Protein 3F8K (pdb70)

Solvent-accessible surface area: 7701 Å² total

Nearest PDB structures (foldseek):
  3f8k-assembly1_A  TM=1.008E+00  e=1.376E-26  Saccharolobus solfataricus P2
  4j3g-assembly2_C  TM=7.602E-01  e=1.045E-08  Brucella abortus 2308
  1yr0-assembly2_D  TM=7.644E-01  e=1.117E-08  Agrobacterium fabrum str. C58
  7wx7-assembly1_A  TM=7.022E-01  e=1.091E-05  Legionella pneumophila
  3iwg-assembly1_A  TM=7.054E-01  e=1.199E-03  Colwellia psychrerythraea 34H

Secondary structure (P-SEA, 3-state):
cbbbbbcccaaaaaaaaaaaccaaaaaaaaaaaaaaccbbbbbbbccccccbbbbbcccccccccccccccccaaaaaaaaaaaaaaaaaccccccccccccccccaaaaaacccccccccccccccc

B-factor: mean 27.5, std 8.78, range [13.45, 58.04]

Sequence (128 aa):
IKIRKATKEDWEKIYQLYNSLSDEDLYLRFFHLYRITDHVTFLAEVDGKVVGEASLHKDGEFSLVVHRNYRTLGIGTLLVKTLIEEAKKSGLSTVKFYTLPENTPIKIGRKLGFKRFYEDEVYGERLT

Structure (mmCIF, N/CA/C/O backbone):
data_3F8K
#
_entry.id   3F8K
#
_cell.length_a   44.701
_cell.length_b   46.750
_cell.length_c   68.624
_cell.angle_alpha   90.00
_cell.angle_beta   90.00
_cell.angle_gamma   90.00
#
_symmetry.space_group_name_H-M   'P 21 21 21'
#
loop_
_entity.id
_entity.type
_entity.pdbx_description
1 polymer 'Protein acetyltransferase'
2 non-polymer 'COENZYME A'
3 water water
#
loop_
_atom_site.group_PDB
_atom_site.id
_atom_site.type_symbol
_atom_site.label_atom_id
_atom_site.label_alt_id
_atom_site.label_comp_id
_atom_site.label_asym_id
_atom_site.label_entity_id
_atom_site.label_seq_id
_atom_site.pdbx_PDB_ins_code
_atom_site.Cartn_x
_atom_site.Cartn_y
_atom_site.Cartn_z
_atom_site.occupancy
_atom_site.B_iso_or_equiv
_atom_site.auth_seq_id
_atom_site.auth_comp_id
_atom_site.auth_asym_id
_atom_site.auth_atom_id
_atom_site.pdbx_PDB_model_num
ATOM 1 N N . ILE A 1 5 ? 17.935 24.213 8.958 1.00 44.49 5 ILE A N 1
ATOM 2 C CA . ILE A 1 5 ? 19.421 24.277 9.058 1.00 43.90 5 ILE A CA 1
ATOM 3 C C . ILE A 1 5 ? 19.981 25.059 7.885 1.00 43.55 5 ILE A C 1
ATOM 4 O O . ILE A 1 5 ? 20.166 24.514 6.797 1.00 45.33 5 ILE A O 1
ATOM 6 N N . LYS A 1 6 ? 20.246 26.341 8.109 1.00 42.11 6 LYS A N 1
ATOM 7 C CA . LYS A 1 6 ? 20.787 27.198 7.066 1.00 39.94 6 LYS A CA 1
ATOM 8 C C . LYS A 1 6 ? 22.282 27.431 7.260 1.00 38.87 6 LYS A C 1
ATOM 9 O O . LYS A 1 6 ? 22.744 27.675 8.377 1.00 37.67 6 LYS A O 1
ATOM 11 N N . ILE A 1 7 ? 23.029 27.346 6.164 1.00 36.31 7 ILE A N 1
ATOM 12 C CA . ILE A 1 7 ? 24.470 27.572 6.184 1.00 34.41 7 ILE A CA 1
ATOM 13 C C . ILE A 1 7 ? 24.722 28.792 5.311 1.00 33.56 7 ILE A C 1
ATOM 14 O O . ILE A 1 7 ? 24.390 28.787 4.128 1.00 34.78 7 ILE A O 1
ATOM 19 N N . ARG A 1 8 ? 25.295 29.842 5.885 1.00 32.16 8 ARG A N 1
ATOM 20 C CA . ARG A 1 8 ? 25.575 31.043 5.114 1.00 31.28 8 ARG A CA 1
ATOM 21 C C . ARG A 1 8 ? 26.944 31.608 5.453 1.00 30.99 8 ARG A C 1
ATOM 22 O O . ARG A 1 8 ? 27.522 31.287 6.491 1.00 28.88 8 ARG A O 1
ATOM 30 N N . LYS A 1 9 ? 27.461 32.450 4.564 1.00 29.74 9 LYS A N 1
ATOM 31 C CA . LYS A 1 9 ? 28.758 33.070 4.770 1.00 31.21 9 LYS A CA 1
ATOM 32 C C . LYS A 1 9 ? 28.591 34.145 5.842 1.00 30.59 9 LYS A C 1
ATOM 33 O O . LYS A 1 9 ? 27.578 34.839 5.879 1.00 30.62 9 LYS A O 1
ATOM 39 N N . ALA A 1 10 ? 29.575 34.274 6.720 1.00 29.72 10 ALA A N 1
ATOM 40 C CA . ALA A 1 10 ? 29.498 35.266 7.782 1.00 31.38 10 ALA A CA 1
ATOM 41 C C . ALA A 1 10 ? 30.027 36.616 7.312 1.00 33.46 10 ALA A C 1
ATOM 42 O O . ALA A 1 10 ? 30.897 36.685 6.442 1.00 32.68 10 ALA A O 1
ATOM 44 N N . THR A 1 11 ? 29.486 37.683 7.891 1.00 35.19 11 THR A N 1
ATOM 45 C CA . THR A 1 11 ? 29.898 39.046 7.569 1.00 37.42 11 THR A CA 1
ATOM 46 C C . THR A 1 11 ? 30.402 39.674 8.861 1.00 38.42 11 THR A C 1
ATOM 47 O O . THR A 1 11 ? 30.314 39.062 9.925 1.00 37.58 11 THR A O 1
ATOM 51 N N . LYS A 1 12 ? 30.919 40.894 8.775 1.00 39.29 12 LYS A N 1
ATOM 52 C CA . LYS A 1 12 ? 31.423 41.581 9.961 1.00 39.93 12 LYS A CA 1
ATOM 53 C C . LYS A 1 12 ? 30.308 41.770 10.987 1.00 39.85 12 LYS A C 1
ATOM 54 O O . LYS A 1 12 ? 30.555 41.794 12.193 1.00 39.72 12 LYS A O 1
ATOM 56 N N . GLU A 1 13 ? 29.078 41.887 10.503 1.00 38.74 13 GLU A N 1
ATOM 57 C CA . GLU A 1 13 ? 27.933 42.093 11.379 1.00 39.51 13 GLU A CA 1
ATOM 58 C C . GLU A 1 13 ? 27.567 40.873 12.220 1.00 36.98 13 GLU A C 1
ATOM 59 O O . GLU A 1 13 ? 26.730 40.960 13.116 1.00 36.16 13 GLU A O 1
ATOM 65 N N . ASP A 1 14 ? 28.199 39.740 11.935 1.00 35.42 14 ASP A N 1
ATOM 66 C CA . ASP A 1 14 ? 27.931 38.513 12.677 1.00 33.20 14 ASP A CA 1
ATOM 67 C C . ASP A 1 14 ? 28.875 38.323 13.856 1.00 32.22 14 ASP A C 1
ATOM 68 O O . ASP A 1 14 ? 28.748 37.353 14.602 1.00 30.97 14 ASP A O 1
ATOM 73 N N . TRP A 1 15 ? 29.814 39.248 14.035 1.00 31.48 15 TRP A N 1
ATOM 74 C CA . TRP A 1 15 ? 30.770 39.124 15.128 1.00 30.42 15 TRP A CA 1
ATOM 75 C C . TRP A 1 15 ? 30.099 38.895 16.477 1.00 29.22 15 TRP A C 1
ATOM 76 O O . TRP A 1 15 ? 30.498 38.010 17.229 1.00 26.41 15 TRP A O 1
ATOM 87 N N . GLU A 1 16 ? 29.082 39.695 16.780 1.00 27.77 16 GLU A N 1
ATOM 88 C CA . GLU A 1 16 ? 28.376 39.580 18.050 1.00 26.57 16 GLU A CA 1
ATOM 89 C C . GLU A 1 16 ? 27.726 38.211 18.219 1.00 25.18 16 GLU A C 1
ATOM 90 O O . GLU A 1 16 ? 27.785 37.619 19.298 1.00 24.71 16 GLU A O 1
ATOM 92 N N . LYS A 1 17 ? 27.102 37.714 17.156 1.00 23.76 17 LYS A N 1
ATOM 93 C CA . LYS A 1 17 ? 26.451 36.412 17.202 1.00 24.57 17 LYS A CA 1
ATOM 94 C C . LYS A 1 17 ? 27.456 35.297 17.465 1.00 23.86 17 LYS A C 1
ATOM 95 O O . LYS A 1 17 ? 27.185 34.384 18.243 1.00 22.54 17 LYS A O 1
ATOM 101 N N . ILE A 1 18 ? 28.610 35.370 16.805 1.00 22.44 18 ILE A N 1
ATOM 102 C CA . ILE A 1 18 ? 29.649 34.351 16.965 1.00 22.63 18 ILE A CA 1
ATOM 103 C C . ILE A 1 18 ? 30.215 34.423 18.375 1.00 23.06 18 ILE A C 1
ATOM 104 O O . ILE A 1 18 ? 30.503 33.400 18.996 1.00 22.81 18 ILE A O 1
ATOM 109 N N . TYR A 1 19 ? 30.355 35.643 18.879 1.00 25.77 19 TYR A N 1
ATOM 110 C CA . TYR A 1 19 ? 30.862 35.873 20.226 1.00 26.48 19 TYR A CA 1
ATOM 111 C C . TYR A 1 19 ? 29.958 35.183 21.241 1.00 25.93 19 TYR A C 1
ATOM 112 O O . TYR A 1 19 ? 30.436 34.583 22.205 1.00 23.91 19 TYR A O 1
ATOM 121 N N . GLN A 1 20 ? 28.646 35.276 21.031 1.00 24.57 20 GLN A N 1
ATOM 122 C CA . GLN A 1 20 ? 27.702 34.650 21.948 1.00 24.89 20 GLN A CA 1
ATOM 123 C C . GLN A 1 20 ? 27.791 33.135 21.849 1.00 23.53 20 GLN A C 1
ATOM 124 O O . GLN A 1 20 ? 27.650 32.433 22.848 1.00 23.14 20 GLN A O 1
ATOM 130 N N . LEU A 1 21 ? 28.016 32.625 20.644 1.00 22.27 21 LEU A N 1
ATOM 131 C CA . LEU A 1 21 ? 28.158 31.185 20.476 1.00 22.40 21 LEU A CA 1
ATOM 132 C C . LEU A 1 21 ? 29.362 30.729 21.294 1.00 21.66 21 LEU A C 1
ATOM 133 O O . LEU A 1 21 ? 29.272 29.791 22.089 1.00 21.58 21 LEU A O 1
ATOM 138 N N . TYR A 1 22 ? 30.489 31.409 21.104 1.00 20.02 22 TYR A N 1
ATOM 139 C CA . TYR A 1 22 ? 31.710 31.061 21.819 1.00 21.04 22 TYR A CA 1
ATOM 140 C C . TYR A 1 22 ? 31.515 31.086 23.331 1.00 23.13 22 TYR A C 1
ATOM 141 O O . TYR A 1 22 ? 32.030 30.226 24.042 1.00 22.89 22 TYR A O 1
ATOM 150 N N . ASN A 1 23 ? 30.760 32.062 23.821 1.00 24.57 23 ASN A N 1
ATOM 151 C CA . ASN A 1 23 ? 30.527 32.173 25.255 1.00 26.16 23 ASN A CA 1
ATOM 152 C C . A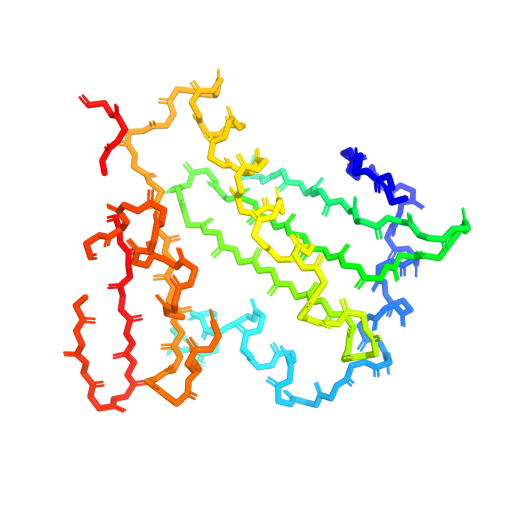SN A 1 23 ? 29.771 30.986 25.837 1.00 25.16 23 ASN A C 1
ATOM 153 O O . ASN A 1 23 ? 29.869 30.719 27.033 1.00 26.02 23 ASN A O 1
ATOM 158 N N . SER A 1 24 ? 29.029 30.272 24.995 1.00 23.56 24 SER A N 1
ATOM 159 C CA . SER A 1 24 ? 28.250 29.119 25.440 1.00 23.92 24 SER A CA 1
ATOM 160 C C . SER A 1 24 ? 29.019 27.807 25.351 1.00 24.14 24 SER A C 1
ATOM 161 O O . SER A 1 24 ? 28.591 26.794 25.904 1.00 25.63 24 SER A O 1
ATOM 164 N N . LEU A 1 25 ? 30.149 27.820 24.652 1.00 23.55 25 LEU A N 1
ATOM 165 C CA . LEU A 1 25 ? 30.949 26.614 24.487 1.00 22.09 25 LEU A CA 1
ATOM 166 C C . LEU A 1 25 ? 31.790 26.342 25.717 1.00 23.22 25 LEU A C 1
ATOM 167 O O . LEU A 1 25 ? 31.997 27.230 26.543 1.00 22.54 25 LEU A O 1
ATOM 172 N N . SER A 1 26 ? 32.278 25.110 25.829 1.00 20.97 26 SER A N 1
ATOM 173 C CA . SER A 1 26 ? 33.131 24.725 26.947 1.00 22.25 26 SER A CA 1
ATOM 174 C C . SER A 1 26 ? 34.562 25.132 26.599 1.00 22.67 26 SER A C 1
ATOM 175 O O . SER A 1 26 ? 34.855 25.435 25.441 1.00 21.14 26 SER A O 1
ATOM 178 N N . ASP A 1 27 ? 35.450 25.152 27.591 1.00 21.98 27 ASP A N 1
ATOM 179 C CA . ASP A 1 27 ? 36.844 25.501 27.330 1.00 23.17 27 ASP A CA 1
ATOM 180 C C . ASP A 1 27 ? 37.451 24.442 26.422 1.00 22.42 27 ASP A C 1
ATOM 181 O O . ASP A 1 27 ? 38.350 24.730 25.630 1.00 20.50 27 ASP A O 1
ATOM 186 N N . GLU A 1 28 ? 36.959 23.212 26.551 1.00 23.43 28 GLU A N 1
ATOM 187 C CA . GLU A 1 28 ? 37.449 22.115 25.729 1.00 22.92 28 GLU A CA 1
ATOM 188 C C . GLU A 1 28 ? 37.101 22.396 24.275 1.00 22.47 28 GLU A C 1
ATOM 189 O O . GLU A 1 28 ? 37.932 22.231 23.383 1.00 21.36 28 GLU A O 1
ATOM 195 N N . ASP A 1 29 ? 35.866 22.830 24.040 1.00 21.19 29 ASP A N 1
ATOM 196 C CA . ASP A 1 29 ? 35.417 23.133 22.685 1.00 20.76 29 ASP A CA 1
ATOM 197 C C . ASP A 1 29 ? 36.254 24.235 22.036 1.00 20.74 29 ASP A C 1
ATOM 198 O O . ASP A 1 29 ? 36.608 24.148 20.860 1.00 18.30 29 ASP A O 1
ATOM 203 N N . LEU A 1 30 ? 36.557 25.279 22.802 1.00 19.27 30 LEU A N 1
ATOM 204 C CA . LEU A 1 30 ? 37.327 26.401 22.278 1.00 19.30 30 LEU A CA 1
ATOM 205 C C . LEU A 1 30 ? 38.772 26.007 22.044 1.00 18.81 30 LEU A C 1
ATOM 206 O O . LEU A 1 30 ? 39.402 26.450 21.088 1.00 15.94 30 LEU A O 1
ATOM 211 N N . TYR A 1 31 ? 39.290 25.158 22.920 1.00 17.52 31 TYR A N 1
ATOM 212 C CA . TYR A 1 31 ? 40.654 24.688 22.783 1.00 17.67 31 TYR A CA 1
ATOM 213 C C . TYR A 1 31 ? 40.751 23.931 21.458 1.00 16.64 31 TYR A C 1
ATOM 214 O O . TYR A 1 31 ? 41.686 24.121 20.681 1.00 15.89 31 TYR A O 1
ATOM 223 N N . LEU A 1 32 ? 39.770 23.075 21.194 1.00 15.21 32 LEU A N 1
ATOM 224 C CA . LEU A 1 32 ? 39.772 22.307 19.949 1.00 15.68 32 LEU A CA 1
ATOM 225 C C . LEU A 1 32 ? 39.524 23.195 18.726 1.00 13.90 32 LEU A C 1
ATOM 226 O O . LEU A 1 32 ? 40.111 22.987 17.658 1.00 14.93 32 LEU A O 1
ATOM 231 N N . ARG A 1 33 ? 38.656 24.189 18.874 1.00 15.34 33 ARG A N 1
ATOM 232 C CA . ARG A 1 33 ? 38.362 25.096 17.770 1.00 14.70 33 ARG A CA 1
ATOM 233 C C . ARG A 1 33 ? 39.618 25.829 17.289 1.00 15.25 33 ARG A C 1
ATOM 234 O O . ARG A 1 33 ? 39.803 26.033 16.089 1.00 14.55 33 ARG A O 1
ATOM 242 N N . PHE A 1 34 ? 40.480 26.213 18.226 1.00 15.39 34 PHE A N 1
ATOM 243 C CA . PHE A 1 34 ? 41.716 26.928 17.901 1.00 18.19 34 PHE A CA 1
ATOM 244 C C . PHE A 1 34 ? 42.952 26.102 18.271 1.00 18.02 34 PHE A C 1
ATOM 245 O O . PHE A 1 34 ? 43.992 26.647 18.641 1.00 16.72 34 PHE A O 1
ATOM 253 N N . PHE A 1 35 ? 42.835 24.786 18.152 1.00 18.96 35 PHE A N 1
ATOM 254 C CA . PHE A 1 35 ? 43.918 23.883 18.519 1.00 18.70 35 PHE A CA 1
ATOM 255 C C . PHE A 1 35 ? 45.309 24.261 18.022 1.00 19.63 35 PHE A C 1
ATOM 256 O O . PHE A 1 35 ? 46.236 24.434 18.816 1.00 19.27 35 PHE A O 1
ATOM 264 N N . HIS A 1 36 ? 45.460 24.381 16.709 1.00 18.16 36 HIS A N 1
ATOM 265 C CA . HIS A 1 36 ? 46.764 24.704 16.144 1.00 21.36 36 HIS A CA 1
ATOM 266 C C . HIS A 1 36 ? 47.361 25.972 16.729 1.00 21.04 36 HIS A C 1
ATOM 267 O O . HIS A 1 36 ? 48.556 26.023 17.029 1.00 21.74 36 HIS A O 1
ATOM 274 N N . LEU A 1 37 ? 46.530 26.996 16.883 1.00 20.23 37 LEU A N 1
ATOM 275 C CA . LEU A 1 37 ? 46.997 28.258 17.432 1.00 22.86 37 LEU A CA 1
ATOM 276 C C . LEU A 1 37 ? 47.563 28.065 18.829 1.00 22.42 37 LEU A C 1
ATOM 277 O O . LEU A 1 37 ? 48.613 28.620 19.149 1.00 23.77 37 LEU A O 1
ATOM 282 N N . TYR A 1 38 ? 46.870 27.287 19.662 1.00 21.24 38 TYR A N 1
ATOM 283 C CA . TYR A 1 38 ? 47.346 27.028 21.022 1.00 23.11 38 TYR A CA 1
ATOM 284 C C . TYR A 1 38 ? 48.649 26.256 20.983 1.00 25.27 38 TYR A C 1
ATOM 285 O O . TYR A 1 38 ? 49.523 26.447 21.825 1.00 27.18 38 TYR A O 1
ATOM 294 N N . ARG A 1 39 ? 48.761 25.370 19.998 1.00 26.42 39 ARG A N 1
ATOM 295 C CA . ARG A 1 39 ? 49.937 24.535 19.830 1.00 27.68 39 ARG A CA 1
ATOM 296 C C . ARG A 1 39 ? 51.191 25.317 19.474 1.00 28.51 39 ARG A C 1
ATOM 297 O O . ARG A 1 39 ? 52.245 25.099 20.063 1.00 30.77 39 ARG A O 1
ATOM 305 N N . ILE A 1 40 ? 51.078 26.229 18.515 1.00 28.33 40 ILE A N 1
ATOM 306 C CA . ILE A 1 40 ? 52.235 27.002 18.083 1.00 28.55 40 ILE A CA 1
ATOM 307 C C . ILE A 1 40 ? 52.560 28.240 18.915 1.00 28.80 40 ILE A C 1
ATOM 308 O O . ILE A 1 40 ? 53.478 28.985 18.577 1.00 29.53 40 ILE A O 1
ATOM 313 N N . THR A 1 41 ? 51.817 28.474 19.991 1.00 28.65 41 THR A N 1
ATOM 314 C CA . THR A 1 41 ? 52.098 29.630 20.841 1.00 28.28 41 THR A CA 1
ATOM 315 C C . THR A 1 41 ? 52.413 29.176 22.261 1.00 30.20 41 THR A C 1
ATOM 316 O O . THR A 1 41 ? 52.235 29.986 23.196 1.00 30.71 41 THR A O 1
ATOM 320 N N . GLU A 1 42 ? 52.853 28.017 22.418 1.00 32.23 42 GLU A N 1
ATOM 321 N N . ASP A 1 53 ? 42.070 36.760 3.388 1.00 39.28 53 ASP A N 1
ATOM 322 C CA . ASP A 1 53 ? 42.654 36.195 4.637 1.00 39.55 53 ASP A CA 1
ATOM 323 C C . ASP A 1 53 ? 41.945 34.896 5.002 1.00 38.61 53 ASP A C 1
ATOM 324 O O . ASP A 1 53 ? 42.532 33.814 4.927 1.00 39.29 53 ASP A O 1
ATOM 326 N N . HIS A 1 54 ? 40.681 35.009 5.398 1.00 36.77 54 HIS A N 1
ATOM 327 C CA . HIS A 1 54 ? 39.897 33.839 5.766 1.00 33.97 54 HIS A CA 1
ATOM 328 C C . HIS A 1 54 ? 38.435 34.004 5.373 1.00 31.00 54 HIS A C 1
ATOM 329 O O . HIS A 1 54 ? 37.968 35.110 5.090 1.00 31.38 54 HIS A O 1
ATOM 336 N N . VAL A 1 55 ? 37.720 32.887 5.354 1.00 26.66 55 VAL A N 1
ATOM 337 C CA . VAL A 1 55 ? 36.300 32.881 5.031 1.00 25.28 55 VAL A CA 1
ATOM 338 C C . VAL A 1 55 ? 35.610 32.103 6.144 1.00 25.25 55 VAL A C 1
ATOM 339 O O . VAL A 1 55 ? 36.089 31.047 6.559 1.00 22.18 55 VAL A O 1
ATOM 343 N N . THR A 1 56 ? 34.492 32.632 6.628 1.00 22.66 56 THR A N 1
ATOM 344 C CA . THR A 1 56 ? 33.753 31.993 7.706 1.00 22.33 56 THR A CA 1
ATOM 345 C C . THR A 1 56 ? 32.326 31.664 7.307 1.00 22.38 56 THR A C 1
ATOM 346 O O . THR A 1 56 ? 31.651 32.460 6.653 1.00 23.54 56 THR A O 1
ATOM 350 N N . PHE A 1 57 ? 31.881 30.476 7.702 1.00 21.00 57 PHE A N 1
ATOM 351 C CA . PHE A 1 57 ? 30.528 30.016 7.436 1.00 21.32 57 PHE A CA 1
ATOM 352 C C . PHE A 1 57 ? 29.853 29.733 8.766 1.00 23.25 57 PHE A C 1
ATOM 353 O O . PHE A 1 57 ? 30.507 29.318 9.733 1.00 19.18 57 PHE A O 1
ATOM 361 N N . LEU A 1 58 ? 28.547 29.971 8.820 1.00 20.83 58 LEU A N 1
ATOM 362 C CA . LEU A 1 58 ? 27.793 29.743 10.042 1.00 24.80 58 LEU A CA 1
ATOM 363 C C . LEU A 1 58 ? 26.611 28.820 9.791 1.00 25.60 58 LEU A C 1
ATOM 364 O O . LEU A 1 58 ? 26.067 28.775 8.687 1.00 26.60 58 LEU A O 1
ATOM 369 N N . ALA A 1 59 ? 26.232 28.071 10.819 1.00 24.50 59 ALA A N 1
ATOM 370 C CA . ALA A 1 59 ? 25.074 27.194 10.735 1.00 26.82 59 ALA A CA 1
ATOM 371 C C . ALA A 1 59 ? 24.074 27.878 11.658 1.00 29.68 59 ALA A C 1
ATOM 372 O O . ALA A 1 59 ? 24.368 28.108 12.833 1.00 26.28 59 ALA A O 1
ATOM 374 N N . GLU A 1 60 ? 22.911 28.231 11.122 1.00 32.50 60 GLU A N 1
ATOM 375 C CA . GLU A 1 60 ? 21.892 28.909 11.908 1.00 36.68 60 GLU A CA 1
ATOM 376 C C . GLU A 1 60 ? 20.593 28.137 12.043 1.00 38.43 60 GLU A C 1
ATOM 377 O O . GLU A 1 60 ? 20.090 27.566 11.077 1.00 37.61 60 GLU A O 1
ATOM 383 N N . VAL A 1 61 ? 20.068 28.132 13.264 1.00 41.35 61 VAL A N 1
ATOM 384 C CA . VAL A 1 61 ? 18.799 27.494 13.597 1.00 44.17 61 VAL A CA 1
ATOM 385 C C . VAL A 1 61 ? 17.995 28.632 14.204 1.00 45.22 61 VAL A C 1
ATOM 386 O O . VAL A 1 61 ? 18.328 29.124 15.282 1.00 45.14 61 VAL A O 1
ATOM 390 N N . ASP A 1 62 ? 16.947 29.048 13.500 1.00 47.73 62 ASP A N 1
ATOM 391 C CA . ASP A 1 62 ? 16.114 30.168 13.926 1.00 49.16 62 ASP A CA 1
ATOM 392 C C . ASP A 1 62 ? 16.900 31.416 13.538 1.00 48.96 62 ASP A C 1
ATOM 393 O O . ASP A 1 62 ? 16.951 31.791 12.367 1.00 51.13 62 ASP A O 1
ATOM 398 N N . GLY A 1 63 ? 17.520 32.044 14.530 1.00 47.76 63 GLY A N 1
ATOM 399 C CA . GLY A 1 63 ? 18.322 33.229 14.289 1.00 44.74 63 GLY A CA 1
ATOM 400 C C . GLY A 1 63 ? 19.543 33.110 15.174 1.00 44.05 63 GLY A C 1
ATOM 401 O O . GLY A 1 63 ? 20.270 34.076 15.415 1.00 44.23 63 GLY A O 1
ATOM 402 N N . LYS A 1 64 ? 19.766 31.892 15.656 1.00 41.82 64 LYS A N 1
ATOM 403 C CA . LYS A 1 64 ? 20.876 31.607 16.543 1.00 39.56 64 LYS A CA 1
ATOM 404 C C . LYS A 1 64 ? 21.959 30.800 15.835 1.00 36.06 64 LYS A C 1
ATOM 405 O O . LYS A 1 64 ? 21.678 29.785 15.193 1.00 34.38 64 LYS A O 1
ATOM 411 N N . VAL A 1 65 ? 23.198 31.266 15.948 1.00 32.56 65 VAL A N 1
ATOM 412 C CA . VAL A 1 65 ? 24.324 30.572 15.349 1.00 28.89 65 VAL A CA 1
ATOM 413 C C . VAL A 1 65 ? 24.602 29.376 16.252 1.00 27.79 65 VAL A C 1
ATOM 414 O O . VAL A 1 65 ? 24.795 29.536 17.458 1.00 28.77 65 VAL A O 1
ATOM 418 N N . VAL A 1 66 ? 24.610 28.180 15.674 1.00 24.90 66 VAL A N 1
ATOM 419 C CA . VAL A 1 66 ? 24.863 26.967 16.441 1.00 23.31 66 VAL A CA 1
ATOM 420 C C . VAL A 1 66 ? 26.125 26.258 15.956 1.00 21.89 66 VAL A C 1
ATOM 421 O O . VAL A 1 66 ? 26.528 25.240 16.507 1.00 22.44 66 VAL A O 1
ATOM 425 N N . GLY A 1 67 ? 26.746 26.813 14.923 1.00 22.14 67 GLY A N 1
ATOM 426 C CA . GLY A 1 67 ? 27.958 26.227 14.381 1.00 20.71 67 GLY A CA 1
ATOM 427 C C . GLY A 1 67 ? 28.709 27.264 13.571 1.00 21.19 67 GLY A C 1
ATOM 428 O O . GLY A 1 67 ? 28.097 28.102 12.912 1.00 19.79 67 GLY A O 1
ATOM 429 N N . GLU A 1 68 ? 30.035 27.208 13.625 1.00 18.59 68 GLU A N 1
ATOM 430 C CA . GLU A 1 68 ? 30.882 28.146 12.905 1.00 19.26 68 GLU A CA 1
ATOM 431 C C . GLU A 1 68 ? 32.073 27.388 12.338 1.00 17.66 68 GLU A C 1
ATOM 432 O O . GLU A 1 68 ? 32.619 26.507 12.998 1.00 17.08 68 GLU A O 1
ATOM 438 N N . ALA A 1 69 ? 32.458 27.717 11.109 1.00 15.70 69 ALA A N 1
ATOM 439 C CA . ALA A 1 69 ? 33.588 27.063 10.448 1.00 16.52 69 ALA A CA 1
ATOM 440 C C . ALA A 1 69 ? 34.376 28.110 9.671 1.00 17.26 69 ALA A C 1
ATOM 441 O O . ALA A 1 69 ? 33.791 28.984 9.034 1.00 18.72 69 ALA A O 1
ATOM 443 N N . SER A 1 70 ? 35.701 28.034 9.726 1.00 17.21 70 SER A N 1
ATOM 444 C CA . SER A 1 70 ? 36.531 29.005 9.021 1.00 18.85 70 SER A CA 1
ATOM 445 C C . SER A 1 70 ? 37.631 28.348 8.204 1.00 18.60 70 SER A C 1
ATOM 446 O O . SER A 1 70 ? 38.197 27.339 8.610 1.00 17.22 70 SER A O 1
ATOM 449 N N . LEU A 1 71 ? 37.918 28.940 7.048 1.00 18.13 71 LEU A N 1
ATOM 450 C CA . LEU A 1 71 ? 38.956 28.465 6.145 1.00 18.35 71 LEU A CA 1
ATOM 451 C C . LEU A 1 71 ? 39.986 29.576 5.981 1.00 19.57 71 LEU A C 1
ATOM 452 O O . LEU A 1 71 ? 39.625 30.722 5.713 1.00 21.15 71 LEU A O 1
ATOM 457 N N . HIS A 1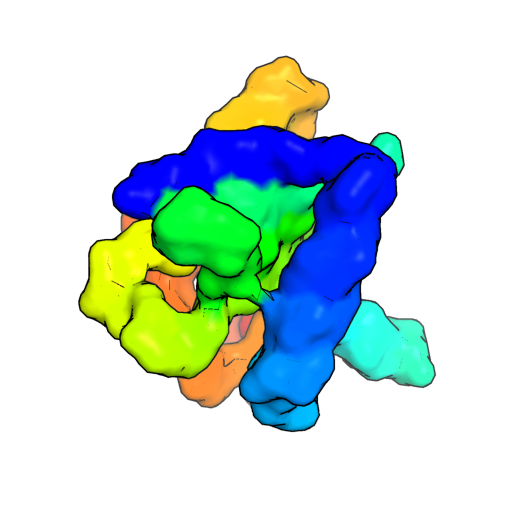 72 ? 41.262 29.238 6.141 1.00 19.95 72 HIS A N 1
ATOM 458 C CA . HIS A 1 72 ? 42.339 30.216 6.003 1.00 23.66 72 HIS A CA 1
ATOM 459 C C . HIS A 1 72 ? 42.999 30.088 4.628 1.00 24.48 72 HIS A C 1
ATOM 460 O O . HIS A 1 72 ? 42.915 29.049 3.984 1.00 23.95 72 HIS A O 1
ATOM 467 N N . LYS A 1 73 ? 43.669 31.148 4.193 1.00 26.64 73 LYS A N 1
ATOM 468 C CA . LYS A 1 73 ? 44.318 31.166 2.888 1.00 28.03 73 LYS A CA 1
ATOM 469 C C . LYS A 1 73 ? 45.326 30.040 2.655 1.00 29.27 73 LYS A C 1
ATOM 470 O O . LYS A 1 73 ? 45.596 2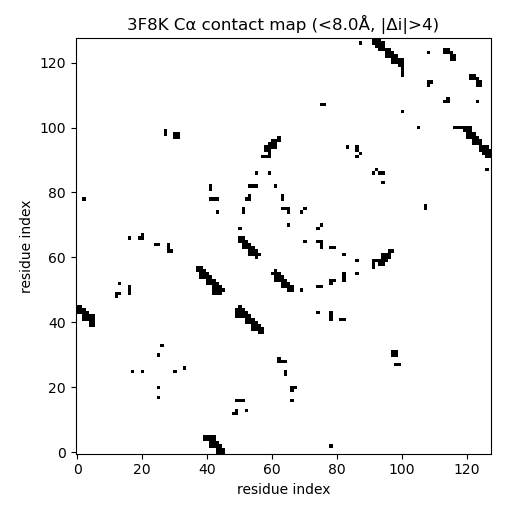9.675 1.510 1.00 29.86 73 LYS A O 1
ATOM 472 N N . ASP A 1 74 ? 45.883 29.490 3.728 1.00 29.61 74 ASP A N 1
ATOM 473 C CA . ASP A 1 74 ? 46.864 28.421 3.594 1.00 29.99 74 ASP A CA 1
ATOM 474 C C . ASP A 1 74 ? 46.224 27.034 3.544 1.00 29.71 74 ASP A C 1
ATOM 475 O O . ASP A 1 74 ? 46.926 26.024 3.543 1.00 31.11 74 ASP A O 1
ATOM 480 N N . GLY A 1 75 ? 44.896 26.985 3.506 1.00 26.41 75 GLY A N 1
ATOM 481 C CA . GLY A 1 75 ? 44.215 25.705 3.429 1.00 24.06 75 GLY A CA 1
ATOM 482 C C . GLY A 1 75 ? 43.791 25.115 4.759 1.00 22.27 75 GLY A C 1
ATOM 483 O O . GLY A 1 75 ? 43.006 24.173 4.796 1.00 22.40 75 GLY A O 1
ATOM 484 N N . GLU A 1 76 ? 44.306 25.654 5.855 1.00 22.50 76 GLU A N 1
ATOM 485 C CA . GLU A 1 76 ? 43.931 25.147 7.169 1.00 24.30 76 GLU A CA 1
ATOM 486 C C . GLU A 1 76 ? 42.525 25.604 7.540 1.00 22.58 76 GLU A C 1
ATOM 487 O O . GLU A 1 76 ? 42.151 26.754 7.295 1.00 22.55 76 GLU A O 1
ATOM 493 N N . PHE A 1 77 ? 41.745 24.700 8.127 1.00 21.60 77 PHE A N 1
ATOM 494 C CA . PHE A 1 77 ? 40.396 25.038 8.546 1.00 19.91 77 PHE A CA 1
ATOM 495 C C . PHE A 1 77 ? 40.089 24.484 9.929 1.00 19.02 77 PHE A C 1
ATOM 496 O O . PHE A 1 77 ? 40.814 23.642 10.465 1.00 16.35 77 PHE A O 1
ATOM 504 N N . SER A 1 78 ? 39.007 24.980 10.506 1.00 18.03 78 SER A N 1
ATOM 505 C CA . SER A 1 78 ? 38.582 24.541 11.817 1.00 16.65 78 SER A CA 1
ATOM 506 C C . SER A 1 78 ? 37.104 24.860 11.930 1.00 16.69 78 SER A C 1
ATOM 507 O O . SER A 1 78 ? 36.547 25.560 11.086 1.00 16.56 78 SER A O 1
ATOM 510 N N . LEU A 1 79 ? 36.460 24.327 12.960 1.00 15.28 79 LEU A N 1
ATOM 511 C CA . LEU A 1 79 ? 35.043 24.572 13.150 1.00 15.10 79 LEU A CA 1
ATOM 512 C C . LEU A 1 79 ? 34.612 24.111 14.523 1.00 15.02 79 LEU A C 1
ATOM 513 O O . LEU A 1 79 ? 35.362 23.440 15.234 1.00 13.45 79 LEU A O 1
ATOM 518 N N . VAL A 1 80 ? 33.391 24.479 14.883 1.00 14.63 80 VAL A N 1
ATOM 519 C CA . VAL A 1 80 ? 32.833 24.068 16.152 1.00 14.14 80 VAL A CA 1
ATOM 520 C C . VAL A 1 80 ? 31.323 24.109 16.037 1.00 16.70 80 VAL A C 1
ATOM 521 O O . VAL A 1 80 ? 30.763 24.978 15.363 1.00 16.51 80 VAL A O 1
ATOM 525 N N . VAL A 1 81 ? 30.672 23.138 16.666 1.00 16.68 81 VAL A N 1
ATOM 526 C CA . VAL A 1 81 ? 29.215 23.055 16.671 1.00 18.20 81 VAL A CA 1
ATOM 527 C C . VAL A 1 81 ? 28.772 22.990 18.131 1.00 19.54 81 VAL A C 1
ATOM 528 O O . VAL A 1 81 ? 29.365 22.263 18.924 1.00 21.06 81 VAL A O 1
ATOM 532 N N . HIS A 1 82 ? 27.744 23.753 18.493 1.00 20.46 82 HIS A N 1
ATOM 533 C CA . HIS A 1 82 ? 27.275 23.734 19.872 1.00 22.83 82 HIS A CA 1
ATOM 534 C C . HIS A 1 82 ? 26.938 22.298 20.259 1.00 23.07 82 HIS A C 1
ATOM 535 O O . HIS A 1 82 ? 26.338 21.561 19.479 1.00 21.00 82 HIS A O 1
ATOM 542 N N . ARG A 1 83 ? 27.315 21.906 21.471 1.00 24.71 83 ARG A N 1
ATOM 543 C CA . ARG A 1 83 ? 27.095 20.540 21.924 1.00 27.50 83 ARG A CA 1
ATOM 544 C C . ARG A 1 83 ? 25.699 19.971 21.695 1.00 27.69 83 ARG A C 1
ATOM 545 O O . ARG A 1 83 ? 25.558 18.816 21.306 1.00 28.97 83 ARG A O 1
ATOM 553 N N . ASN A 1 84 ? 24.667 20.773 21.922 1.00 28.84 84 ASN A N 1
ATOM 554 C CA . ASN A 1 84 ? 23.304 20.283 21.747 1.00 27.61 84 ASN A CA 1
ATOM 555 C C . ASN A 1 84 ? 22.883 20.068 20.301 1.00 26.76 84 ASN A C 1
ATOM 556 O O . ASN A 1 84 ? 21.819 19.506 20.043 1.00 27.61 84 ASN A O 1
ATOM 561 N N . TYR A 1 85 ? 23.719 20.493 19.359 1.00 24.74 85 TYR A N 1
ATOM 562 C CA . TYR A 1 85 ? 23.396 20.339 17.946 1.00 23.85 85 TYR A CA 1
ATOM 563 C C . TYR A 1 85 ? 24.319 19.367 17.216 1.00 22.58 85 TYR A C 1
ATOM 564 O O . TYR A 1 85 ? 24.324 19.314 15.988 1.00 23.21 85 TYR A O 1
ATOM 573 N N . ARG A 1 86 ? 25.079 18.586 17.978 1.00 22.03 86 ARG A N 1
ATOM 574 C CA . ARG A 1 86 ? 26.007 17.613 17.404 1.00 21.29 86 ARG A CA 1
ATOM 575 C C . ARG A 1 86 ? 25.360 16.293 17.011 1.00 21.73 86 ARG A C 1
ATOM 576 O O . ARG A 1 86 ? 24.263 15.968 17.454 1.00 19.96 86 ARG A O 1
ATOM 584 N N . THR A 1 87 ? 26.067 15.547 16.169 1.00 22.88 87 THR A N 1
ATOM 585 C CA . THR A 1 87 ? 25.630 14.248 15.673 1.00 24.80 87 THR A CA 1
ATOM 586 C C . THR A 1 87 ? 24.396 14.344 14.787 1.00 23.93 87 THR A C 1
ATOM 587 O O . THR A 1 87 ? 23.651 13.374 14.643 1.00 25.32 87 THR A O 1
ATOM 591 N N . LEU A 1 88 ? 24.178 15.516 14.198 1.00 21.49 88 LEU A N 1
ATOM 592 C CA . LEU A 1 88 ? 23.042 15.715 13.310 1.00 21.31 88 LEU A CA 1
ATOM 593 C C . LEU A 1 88 ? 23.543 15.923 11.889 1.00 20.97 88 LEU A C 1
ATOM 594 O O . LEU A 1 88 ? 22.754 16.150 10.973 1.00 21.51 88 LEU A O 1
ATOM 599 N N . GLY A 1 89 ? 24.861 15.861 11.722 1.00 18.60 89 GLY A N 1
ATOM 600 C CA . GLY A 1 89 ? 25.455 16.046 10.410 1.00 18.63 89 GLY A CA 1
ATOM 601 C C . GLY A 1 89 ? 25.905 17.461 10.080 1.00 18.39 89 GLY A C 1
ATOM 602 O O . GLY A 1 89 ? 26.395 17.706 8.978 1.00 17.13 89 GLY A O 1
ATOM 603 N N . ILE A 1 90 ? 25.755 18.394 11.020 1.00 18.60 90 ILE A N 1
ATOM 604 C CA . ILE A 1 90 ? 26.140 19.779 10.769 1.00 18.18 90 ILE A CA 1
ATOM 605 C C . ILE A 1 90 ? 27.645 19.931 10.560 1.00 18.47 90 ILE A C 1
ATOM 606 O O . ILE A 1 90 ? 28.081 20.574 9.606 1.00 20.10 90 ILE A O 1
ATOM 611 N N . GLY A 1 91 ? 28.441 19.330 11.437 1.00 17.40 91 GLY A N 1
ATOM 612 C CA . GLY A 1 91 ? 29.886 19.426 11.289 1.00 16.78 91 GLY A CA 1
ATOM 613 C C . GLY A 1 91 ? 30.325 18.937 9.919 1.00 18.17 91 GLY A C 1
ATOM 614 O O . GLY A 1 91 ? 31.156 19.559 9.252 1.00 17.86 91 GLY A O 1
ATOM 615 N N . THR A 1 92 ? 29.762 17.815 9.489 1.00 16.20 92 THR A N 1
ATOM 616 C CA . THR A 1 92 ? 30.097 17.271 8.181 1.00 17.37 92 THR A CA 1
ATOM 617 C C . THR A 1 92 ? 29.725 18.260 7.079 1.00 17.71 92 THR A C 1
ATOM 618 O O . THR A 1 92 ? 30.512 18.503 6.167 1.00 19.62 92 THR A O 1
ATOM 622 N N . LEU A 1 93 ? 28.524 18.829 7.163 1.00 18.46 93 LEU A N 1
ATOM 623 C CA . LEU A 1 93 ? 28.075 19.784 6.147 1.00 19.47 93 LEU A CA 1
ATOM 624 C C . LEU A 1 93 ? 28.976 21.017 6.107 1.00 18.71 93 LEU A C 1
ATOM 625 O O . LEU A 1 93 ? 29.259 21.550 5.035 1.00 16.79 93 LEU A O 1
ATOM 630 N N . LEU A 1 94 ? 29.414 21.482 7.275 1.00 18.03 94 LEU A N 1
ATOM 631 C CA . LEU A 1 94 ? 30.289 22.657 7.330 1.00 18.00 94 LEU A CA 1
ATOM 632 C C . LEU A 1 94 ? 31.648 22.383 6.690 1.00 17.81 94 LEU A C 1
ATOM 633 O O . LEU A 1 94 ? 32.190 23.231 5.977 1.00 19.10 94 LEU A O 1
ATOM 638 N N . VAL A 1 95 ? 32.209 21.204 6.939 1.00 17.57 95 VAL A N 1
ATOM 639 C CA . VAL A 1 95 ? 33.496 20.873 6.345 1.00 16.35 95 VAL A CA 1
ATOM 640 C C . VAL A 1 95 ? 33.332 20.771 4.827 1.00 16.92 95 VAL A C 1
ATOM 641 O O . VAL A 1 95 ? 34.183 21.234 4.079 1.00 17.80 95 VAL A O 1
ATOM 645 N N . LYS A 1 96 ? 32.240 20.163 4.371 1.00 18.07 96 LYS A N 1
ATOM 646 C CA . LYS A 1 96 ? 32.010 20.040 2.931 1.00 18.08 96 LYS A CA 1
ATOM 647 C C . LYS A 1 96 ? 31.906 21.424 2.311 1.00 18.45 96 LYS A C 1
ATOM 648 O O . LYS A 1 96 ? 32.361 21.654 1.187 1.00 17.18 96 LYS A O 1
ATOM 654 N N . THR A 1 97 ? 31.301 22.346 3.055 1.00 18.70 97 THR A N 1
ATOM 655 C CA . THR A 1 97 ? 31.142 23.714 2.584 1.00 18.76 97 THR A CA 1
ATOM 656 C C . THR A 1 97 ? 32.508 24.379 2.435 1.00 19.55 97 THR A C 1
ATOM 657 O O . THR A 1 97 ? 32.744 25.124 1.486 1.00 19.62 97 THR A O 1
ATOM 661 N N . LEU A 1 98 ? 33.407 24.100 3.373 1.00 18.33 98 LEU A N 1
ATOM 662 C CA . LEU A 1 98 ? 34.752 24.671 3.349 1.00 18.52 98 LEU A CA 1
ATOM 663 C C . LEU A 1 98 ? 35.582 24.114 2.206 1.00 18.21 98 LEU A C 1
ATOM 664 O O . LEU A 1 98 ? 36.379 24.828 1.608 1.00 17.69 98 LEU A O 1
ATOM 669 N N . ILE A 1 99 ? 35.402 22.829 1.921 1.00 19.17 99 ILE A N 1
ATOM 670 C CA . ILE A 1 99 ? 36.116 22.178 0.830 1.00 20.47 99 ILE A CA 1
ATOM 671 C C . ILE A 1 99 ? 35.674 22.812 -0.499 1.00 20.27 99 ILE A C 1
ATOM 672 O O . ILE A 1 99 ? 36.501 23.103 -1.369 1.00 20.32 99 ILE A O 1
ATOM 677 N N . GLU A 1 100 ? 34.369 23.030 -0.634 1.00 21.86 100 GLU A N 1
ATOM 678 C CA . GLU A 1 100 ? 33.794 23.646 -1.832 1.00 22.35 100 GLU A CA 1
ATOM 679 C C . GLU A 1 100 ? 34.380 25.053 -1.997 1.00 22.04 100 GLU A C 1
ATOM 680 O O . GLU A 1 100 ? 34.754 25.458 -3.096 1.00 20.24 100 GLU A O 1
ATOM 686 N N . GLU A 1 101 ? 34.461 25.792 -0.893 1.00 21.72 101 GLU A N 1
ATOM 687 C CA . GLU A 1 101 ? 3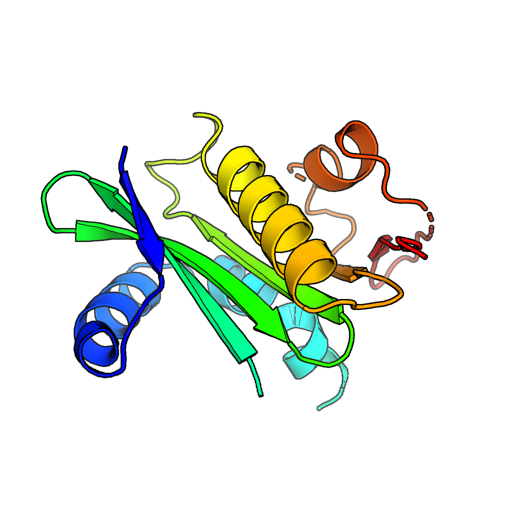5.017 27.140 -0.915 1.00 22.06 101 GLU A CA 1
ATOM 688 C C . GLU A 1 101 ? 36.491 27.080 -1.315 1.00 21.82 101 GLU A C 1
ATOM 689 O O . GLU A 1 101 ? 36.949 27.864 -2.145 1.00 22.28 101 GLU A O 1
ATOM 695 N N . ALA A 1 102 ? 37.232 26.141 -0.732 1.00 21.14 102 ALA A N 1
ATOM 696 C CA . ALA A 1 102 ? 38.650 25.993 -1.044 1.00 22.15 102 ALA A CA 1
ATOM 697 C C . ALA A 1 102 ? 38.868 25.748 -2.537 1.00 22.55 102 ALA A C 1
ATOM 698 O O . ALA A 1 102 ? 39.785 26.307 -3.142 1.00 22.87 102 ALA A O 1
ATOM 700 N N . LYS A 1 103 ? 38.028 24.907 -3.131 1.00 23.76 103 LYS A N 1
ATOM 701 C CA . LYS A 1 103 ? 38.139 24.616 -4.554 1.00 26.21 103 LYS A CA 1
ATOM 702 C C . LYS A 1 103 ? 37.818 25.852 -5.394 1.00 27.79 103 LYS A C 1
ATOM 703 O O . LYS A 1 103 ? 38.496 26.127 -6.383 1.00 28.81 103 LYS A O 1
ATOM 709 N N . LYS A 1 104 ? 36.789 26.598 -4.997 1.00 28.58 104 LYS A N 1
ATOM 710 C CA . LYS A 1 104 ? 36.402 27.804 -5.722 1.00 29.50 104 LYS A CA 1
ATOM 711 C C . LYS A 1 104 ? 37.495 28.863 -5.659 1.00 31.83 104 LYS A C 1
ATOM 712 O O . LYS A 1 104 ? 37.692 29.620 -6.609 1.00 31.51 104 LYS A O 1
ATOM 718 N N . SER A 1 105 ? 38.202 28.917 -4.535 1.00 32.50 105 SER A N 1
ATOM 719 C CA . SER A 1 105 ? 39.272 29.889 -4.351 1.00 33.52 105 SER A CA 1
ATOM 720 C C . SER A 1 105 ? 40.604 29.388 -4.916 1.00 34.26 105 SER A C 1
ATOM 721 O O . SER A 1 105 ? 41.629 30.064 -4.803 1.00 35.79 105 SER A O 1
ATOM 724 N N . GLY A 1 106 ? 40.582 28.196 -5.507 1.00 33.72 106 GLY A N 1
ATOM 725 C CA . GLY A 1 106 ? 41.780 27.622 -6.097 1.00 33.30 106 GLY A CA 1
ATOM 726 C C . GLY A 1 106 ? 42.880 27.150 -5.160 1.00 33.01 106 GLY A C 1
ATOM 727 O O . GLY A 1 106 ? 44.045 27.103 -5.559 1.00 32.28 106 GLY A O 1
ATOM 728 N N . LEU A 1 107 ? 42.539 26.794 -3.925 1.00 30.70 107 LEU A N 1
ATOM 729 C CA . LEU A 1 107 ? 43.559 26.331 -2.987 1.00 29.81 107 LEU A CA 1
ATOM 730 C C . LEU A 1 107 ? 44.077 24.955 -3.405 1.00 29.62 107 LEU A C 1
ATOM 731 O O . LEU A 1 107 ? 43.318 24.128 -3.910 1.00 30.53 107 LEU A O 1
ATOM 736 N N . SER A 1 108 ? 45.368 24.712 -3.198 1.00 29.15 108 SER A N 1
ATOM 737 C CA . SER A 1 108 ? 45.961 23.434 -3.579 1.00 30.30 108 SER A CA 1
ATOM 738 C C . SER A 1 108 ? 45.701 22.316 -2.568 1.00 30.08 108 SER A C 1
ATOM 739 O O . SER A 1 108 ? 45.649 21.144 -2.935 1.00 29.17 108 SER A O 1
ATOM 742 N N . THR A 1 109 ? 45.536 22.670 -1.297 1.00 29.36 109 THR A N 1
ATOM 743 C CA . THR A 1 109 ? 45.268 21.659 -0.273 1.00 29.10 109 THR A CA 1
ATOM 744 C C . THR A 1 109 ? 44.499 22.229 0.913 1.00 26.42 109 THR A C 1
ATOM 745 O O . THR A 1 109 ? 44.602 23.413 1.216 1.00 25.90 109 THR A O 1
ATOM 749 N N . VAL A 1 110 ? 43.712 21.382 1.570 1.00 25.16 110 VAL A N 1
ATOM 750 C CA . VAL A 1 110 ? 42.983 21.800 2.764 1.00 23.57 110 VAL A CA 1
ATOM 751 C C . VAL A 1 110 ? 43.497 20.894 3.874 1.00 23.40 110 VAL A C 1
ATOM 752 O O . VAL A 1 110 ? 43.808 19.729 3.634 1.00 23.05 110 VAL A O 1
ATOM 756 N N . LYS A 1 111 ? 43.605 21.428 5.084 1.00 21.19 111 LYS A N 1
ATOM 757 C CA . LYS A 1 111 ? 44.135 20.64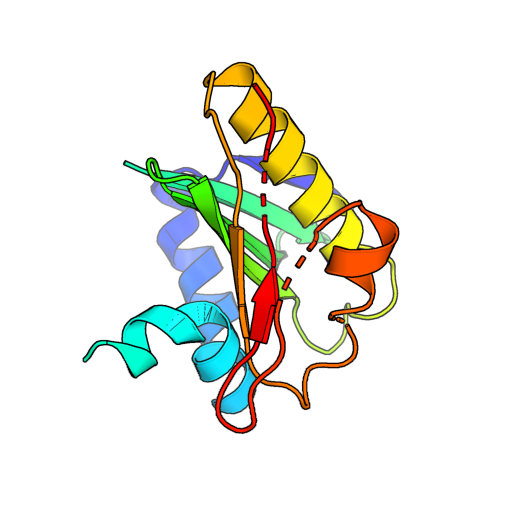0 6.185 1.00 20.01 111 LYS A CA 1
ATOM 758 C C . LYS A 1 111 ? 43.584 21.073 7.535 1.00 19.35 111 LYS A C 1
ATOM 759 O O . LYS A 1 111 ? 43.074 22.185 7.687 1.00 16.00 111 LYS A O 1
ATOM 765 N N . PHE A 1 112 ? 43.691 20.182 8.514 1.00 16.31 112 PHE A N 1
ATOM 766 C CA . PHE A 1 112 ? 43.236 20.495 9.856 1.00 15.15 112 PHE A CA 1
ATOM 767 C C . PHE A 1 112 ? 44.106 19.782 10.880 1.00 15.22 112 PHE A C 1
ATOM 768 O O . PHE A 1 112 ? 44.833 18.844 10.542 1.00 16.68 112 PHE A O 1
ATOM 776 N N . TYR A 1 113 ? 44.028 20.249 12.122 1.00 16.12 113 TYR A N 1
ATOM 777 C CA . TYR A 1 113 ? 44.776 19.684 13.245 1.00 16.99 113 TYR A CA 1
ATOM 778 C C . TYR A 1 113 ? 43.816 19.529 14.415 1.00 16.13 113 TYR A C 1
ATOM 779 O O . TYR A 1 113 ? 42.947 20.372 14.620 1.00 13.68 113 TYR A O 1
ATOM 788 N N . THR A 1 114 ? 43.967 18.454 15.179 1.00 16.04 114 THR A N 1
ATOM 789 C CA . THR A 1 114 ? 43.145 18.252 16.362 1.00 15.19 114 THR A CA 1
ATOM 790 C C . THR A 1 114 ? 43.797 17.217 17.279 1.00 15.72 114 THR A C 1
ATOM 791 O O . THR A 1 114 ? 44.920 16.781 17.033 1.00 17.45 114 THR A O 1
ATOM 795 N N . LEU A 1 115 ? 43.104 16.853 18.349 1.00 17.70 115 LEU A N 1
ATOM 796 C CA . LEU A 1 115 ? 43.616 15.873 19.300 1.00 17.87 115 LEU A CA 1
ATOM 797 C C . LEU A 1 115 ? 43.184 14.462 18.915 1.00 19.00 115 LEU A C 1
ATOM 798 O O . LEU A 1 115 ? 42.118 14.268 18.334 1.00 18.74 115 LEU A O 1
ATOM 803 N N . PRO A 1 116 ? 44.015 13.456 19.240 1.00 20.10 116 PRO A N 1
ATOM 804 C CA . PRO A 1 116 ? 43.712 12.055 18.929 1.00 21.40 116 PRO A CA 1
ATOM 805 C C . PRO A 1 116 ? 42.406 11.590 19.579 1.00 21.29 116 PRO A C 1
ATOM 806 O O . PRO A 1 116 ? 41.736 10.699 19.068 1.00 23.61 116 PRO A O 1
ATOM 810 N N . GLU A 1 117 ? 42.046 12.194 20.706 1.00 21.30 117 GLU A N 1
ATOM 811 C CA . GLU A 1 117 ? 40.818 11.821 21.402 1.00 22.38 117 GLU A CA 1
ATOM 812 C C . GLU A 1 117 ? 39.565 12.371 20.711 1.00 21.16 117 GLU A C 1
ATOM 813 O O . GLU A 1 117 ? 38.438 11.988 21.047 1.00 20.50 117 GLU A O 1
ATOM 819 N N . ASN A 1 118 ? 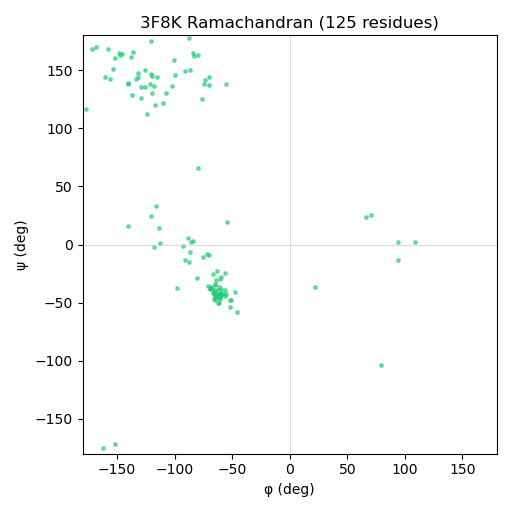39.764 13.263 19.743 1.00 19.37 118 ASN A N 1
ATOM 820 C CA . ASN A 1 118 ? 38.651 13.882 19.014 1.00 19.52 118 ASN A CA 1
ATOM 821 C C . ASN A 1 118 ? 38.101 12.944 17.934 1.00 19.74 118 ASN A C 1
ATOM 822 O O . ASN A 1 118 ? 38.188 13.225 16.731 1.00 18.75 118 ASN A O 1
ATOM 827 N N . THR A 1 119 ? 37.517 11.834 18.369 1.00 20.31 119 THR A N 1
ATOM 828 C CA . THR A 1 119 ? 36.969 10.839 17.452 1.00 20.49 119 THR A CA 1
ATOM 829 C C . THR A 1 119 ? 36.017 11.409 16.398 1.00 19.37 119 THR A C 1
ATOM 830 O O . THR A 1 119 ? 36.138 11.098 15.214 1.00 19.20 119 THR A O 1
ATOM 834 N N . PRO A 1 120 ? 35.053 12.248 16.811 1.00 19.00 120 PRO A N 1
ATOM 835 C CA . PRO A 1 120 ? 34.119 12.817 15.835 1.00 16.92 120 PRO A CA 1
ATOM 836 C C . PRO A 1 120 ? 34.801 13.532 14.662 1.00 16.48 120 PRO A C 1
ATOM 837 O O . PRO A 1 120 ? 34.449 13.309 13.502 1.00 17.54 120 PRO A O 1
ATOM 849 N N . ILE A 1 122 ? 37.965 13.217 13.598 1.00 17.35 122 ILE A N 1
ATOM 850 C CA . ILE A 1 122 ? 38.762 12.288 12.807 1.00 19.05 122 ILE A CA 1
ATOM 851 C C . ILE A 1 122 ? 37.844 11.467 11.894 1.00 19.84 122 ILE A C 1
ATOM 852 O O . ILE A 1 122 ? 38.196 11.172 10.752 1.00 21.18 122 ILE A O 1
ATOM 857 N N . LYS A 1 123 ? 36.662 11.110 12.388 1.00 19.67 123 LYS A N 1
ATOM 858 C CA . LYS A 1 123 ? 35.713 10.355 11.571 1.00 20.15 123 LYS A CA 1
ATOM 859 C C . LYS A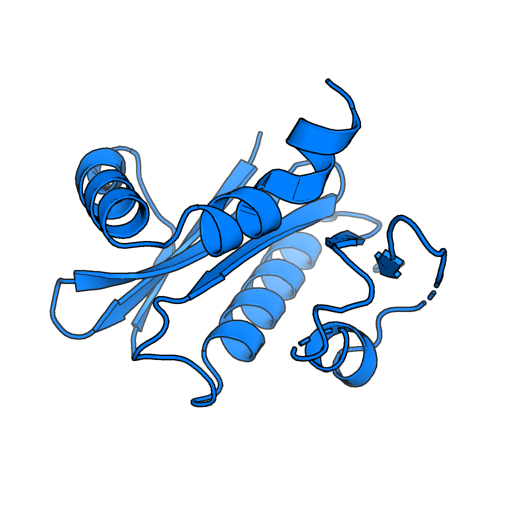 1 123 ? 35.312 11.167 10.346 1.00 21.35 123 LYS A C 1
ATOM 860 O O . LYS A 1 123 ? 35.228 10.638 9.236 1.00 20.91 123 LYS A O 1
ATOM 866 N N . ILE A 1 124 ? 35.045 12.453 10.549 1.00 20.15 124 ILE A N 1
ATOM 867 C CA . ILE A 1 124 ? 34.667 13.308 9.437 1.00 22.05 124 ILE A CA 1
ATOM 868 C C . ILE A 1 124 ? 35.810 13.365 8.440 1.00 21.95 124 ILE A C 1
ATOM 869 O O . ILE A 1 124 ? 35.617 13.147 7.244 1.00 22.87 124 ILE A O 1
ATOM 874 N N . GLY A 1 125 ? 37.005 13.648 8.945 1.00 22.42 125 GLY A N 1
ATOM 875 C CA . GLY A 1 125 ? 38.166 13.735 8.081 1.00 23.52 125 GLY A CA 1
ATOM 876 C C . GLY A 1 125 ? 38.331 12.511 7.202 1.00 25.12 125 GLY A C 1
ATOM 877 O O . GLY A 1 125 ? 38.435 12.620 5.975 1.00 24.08 125 GLY A O 1
ATOM 878 N N . ARG A 1 126 ? 38.347 11.338 7.827 1.00 22.74 126 ARG A N 1
ATOM 879 C CA . ARG A 1 126 ? 38.521 10.100 7.087 1.00 24.69 126 ARG A CA 1
ATOM 880 C C . ARG A 1 126 ? 37.435 9.833 6.052 1.00 24.68 126 ARG A C 1
ATOM 881 O O . ARG A 1 126 ? 37.740 9.486 4.912 1.00 26.09 126 ARG A O 1
ATOM 889 N N . LYS A 1 127 ? 36.171 10.002 6.427 1.00 25.17 127 LYS A N 1
ATOM 890 C CA . LYS A 1 127 ? 35.092 9.736 5.478 1.00 26.89 127 LYS A CA 1
ATOM 891 C C . LYS A 1 127 ? 35.070 10.716 4.305 1.00 27.05 127 LYS A C 1
ATOM 892 O O . LYS A 1 127 ? 34.572 10.389 3.227 1.00 26.86 127 LYS A O 1
ATOM 898 N N . LEU A 1 128 ? 35.606 11.913 4.510 1.00 27.12 128 LEU A N 1
ATOM 899 C CA . LEU A 1 128 ? 35.626 12.911 3.446 1.00 27.62 128 LEU A CA 1
ATOM 900 C C . LEU A 1 128 ? 36.838 12.793 2.518 1.00 28.03 128 LEU A C 1
ATOM 901 O O . LEU A 1 128 ? 36.924 13.500 1.515 1.00 29.25 128 LEU A O 1
ATOM 906 N N . GLY A 1 129 ? 37.771 11.904 2.853 1.00 27.14 129 GLY A N 1
ATOM 907 C CA . GLY A 1 129 ? 38.936 11.704 2.005 1.00 26.83 129 GLY A CA 1
ATOM 908 C C . GLY A 1 129 ? 40.278 12.211 2.505 1.00 26.72 129 GLY A C 1
ATOM 909 O O . GLY A 1 129 ? 41.281 12.108 1.798 1.00 27.83 129 GLY A O 1
ATOM 910 N N . PHE A 1 130 ? 40.310 12.762 3.711 1.00 24.74 130 PHE A N 1
ATOM 911 C CA . PHE A 1 130 ? 41.557 13.278 4.273 1.00 24.00 130 PHE A CA 1
ATOM 912 C C . PHE A 1 130 ? 42.554 12.192 4.646 1.00 24.40 130 PHE A C 1
ATOM 913 O O . PHE A 1 130 ? 42.183 11.168 5.213 1.00 25.79 130 PHE A O 1
ATOM 921 N N . LYS A 1 131 ? 43.821 12.427 4.318 1.00 24.08 131 LYS A N 1
ATOM 922 C CA . LYS A 1 131 ? 44.887 11.493 4.661 1.00 23.54 131 LYS A CA 1
ATOM 923 C C . LYS A 1 131 ? 45.333 11.895 6.066 1.00 22.47 131 LYS A C 1
ATOM 924 O O . LYS A 1 131 ? 45.761 13.030 6.288 1.00 22.13 131 LYS A O 1
ATOM 934 N N . ARG A 1 133 ? 47.552 11.689 9.724 1.00 22.45 133 ARG A N 1
ATOM 935 C CA . ARG A 1 133 ? 48.872 11.449 10.295 1.00 23.56 133 ARG A CA 1
ATOM 936 C C . ARG A 1 133 ? 48.662 11.527 11.807 1.00 22.35 133 ARG A C 1
ATOM 937 O O . ARG A 1 133 ? 48.272 12.570 12.330 1.00 21.57 133 ARG A O 1
ATOM 945 N N . PHE A 1 134 ? 48.894 10.415 12.499 1.00 21.86 134 PHE A N 1
ATOM 946 C CA . PHE A 1 134 ? 48.690 10.359 13.945 1.00 21.48 134 PHE A CA 1
ATOM 947 C C . PHE A 1 134 ? 49.945 10.493 14.809 1.00 21.94 134 PHE A C 1
ATOM 948 O O . PHE A 1 134 ? 51.019 10.015 14.453 1.00 22.22 134 PHE A O 1
ATOM 956 N N . TYR A 1 135 ? 49.769 11.131 15.962 1.00 22.39 135 TYR A N 1
ATOM 957 C CA . TYR A 1 135 ? 50.818 11.345 16.956 1.00 24.06 135 TYR A CA 1
ATOM 958 C C . TYR A 1 135 ? 50.109 11.349 18.310 1.00 24.44 135 TYR A C 1
ATOM 959 O O . TYR A 1 135 ? 48.886 11.466 18.366 1.00 25.05 135 TYR A O 1
ATOM 968 N N . GLU A 1 136 ? 50.862 11.224 19.395 1.00 24.84 136 GLU A N 1
ATOM 969 C CA . GLU A 1 136 ? 50.257 11.232 20.728 1.00 28.55 136 GLU A CA 1
ATOM 970 C C . GLU A 1 136 ? 49.712 12.608 21.111 1.00 29.24 136 GLU A C 1
ATOM 971 O O . GLU A 1 136 ? 48.661 12.716 21.741 1.00 30.34 136 GLU A O 1
ATOM 977 N N . ASP A 1 137 ? 50.433 13.656 20.727 1.00 29.23 137 ASP A N 1
ATOM 978 C CA . ASP A 1 137 ? 50.039 15.020 21.059 1.00 30.22 137 ASP A CA 1
ATOM 979 C C . ASP A 1 137 ? 49.091 15.664 20.061 1.00 29.20 137 ASP A C 1
ATOM 980 O O . ASP A 1 137 ? 48.486 16.691 20.361 1.00 28.40 137 ASP A O 1
ATOM 985 N N . GLU A 1 138 ? 48.960 15.076 18.877 1.00 27.05 138 GLU A N 1
ATOM 986 C CA . GLU A 1 138 ? 48.089 15.663 17.869 1.00 26.38 138 GLU A CA 1
ATOM 987 C C . GLU A 1 138 ? 47.899 14.779 16.649 1.00 24.25 138 GLU A C 1
ATOM 988 O O . GLU A 1 138 ? 48.590 13.775 16.470 1.00 24.05 138 GLU A O 1
ATOM 994 N N . VAL A 1 139 ? 46.935 15.162 15.821 1.00 20.58 139 VAL A N 1
ATOM 995 C CA . VAL A 1 139 ? 46.660 14.460 14.584 1.00 20.04 139 VAL A CA 1
ATOM 996 C C . VAL A 1 139 ? 46.563 15.521 13.499 1.00 20.08 139 VAL A C 1
ATOM 997 O O . VAL A 1 139 ? 46.146 16.656 13.747 1.00 18.24 139 VAL A O 1
ATOM 1001 N N . TYR A 1 140 ? 46.969 15.140 12.299 1.00 18.83 140 TYR A N 1
ATOM 1002 C CA . TYR A 1 140 ? 46.974 16.038 11.163 1.00 21.37 140 TYR A CA 1
ATOM 1003 C C . TYR A 1 140 ? 46.264 15.373 10.001 1.00 21.27 140 TYR A C 1
ATOM 1004 O O . TYR A 1 140 ? 46.589 14.245 9.627 1.00 22.46 140 TYR A O 1
ATOM 1013 N N . GLY A 1 141 ? 45.276 16.071 9.452 1.00 20.65 141 GLY A N 1
ATOM 1014 C CA . GLY A 1 141 ? 44.537 15.561 8.315 1.00 20.36 141 GLY A CA 1
ATOM 1015 C C . GLY A 1 141 ? 44.806 16.488 7.150 1.00 23.87 141 GLY A C 1
ATOM 1016 O O . GLY A 1 141 ? 44.918 17.708 7.333 1.00 22.63 141 GLY A O 1
ATOM 1017 N N . GLU A 1 142 ? 44.901 15.926 5.949 1.00 23.52 142 GLU A N 1
ATOM 1018 C CA . GLU A 1 142 ? 45.197 16.729 4.771 1.00 25.47 142 GLU A CA 1
ATOM 1019 C C . GLU A 1 142 ? 44.614 16.138 3.495 1.00 25.87 142 GLU A C 1
ATOM 1020 O O . GLU A 1 142 ? 44.512 14.918 3.350 1.00 25.17 142 GLU A O 1
ATOM 1034 N N . ARG A 1 144 ? 44.836 16.898 -0.824 1.00 30.50 144 ARG A N 1
ATOM 1035 C CA . ARG A 1 144 ? 45.330 17.669 -1.952 1.00 31.41 144 ARG A CA 1
ATOM 1036 C C . ARG A 1 144 ? 44.155 17.866 -2.890 1.00 32.34 144 ARG A C 1
ATOM 1037 O O . ARG A 1 144 ? 43.470 16.908 -3.245 1.00 33.12 144 ARG A O 1
ATOM 1039 N N . LEU A 1 145 ? 43.906 19.110 -3.278 1.00 33.00 145 LEU A N 1
ATOM 1040 C CA . LEU A 1 145 ? 42.799 19.394 -4.177 1.00 33.66 145 LEU A CA 1
ATOM 1041 C C . LEU A 1 145 ? 43.294 19.520 -5.614 1.00 36.11 145 LEU A C 1
ATOM 1042 O O . LEU A 1 145 ? 42.618 19.097 -6.548 1.00 37.18 145 LEU A O 1
ATOM 1047 N N . THR A 1 146 ? 44.475 20.105 -5.780 1.00 38.91 146 THR A N 1
ATOM 1048 C CA . THR A 1 146 ? 45.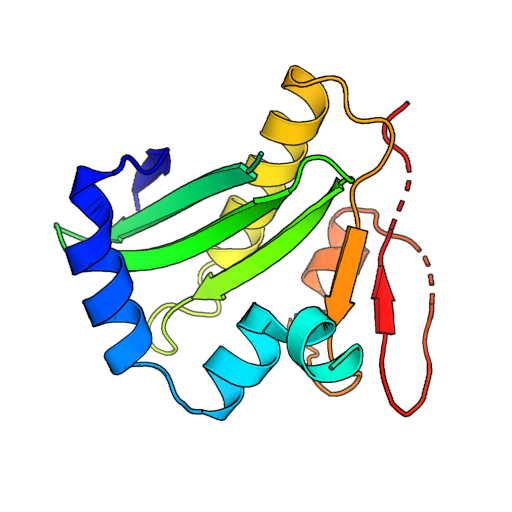062 20.297 -7.101 1.00 42.50 146 THR A CA 1
ATOM 1049 C C . THR A 1 146 ? 46.165 19.280 -7.377 1.00 43.02 146 THR A C 1
ATOM 1050 O O . THR A 1 146 ? 46.063 18.568 -8.399 1.00 44.28 146 THR A O 1
#

CATH classification: 3.40.630.30

Foldseek 3Di:
DDKDWDDPVCVVLVVVLVVQDDPLQVCFQCVVVVVPVCKTKMFDDDPNHTQKMKMAHPQQEIGMGGHPVPPPPCPVLVRVVVRVVVCVVVPHFKHKYKGAPVPVVVVSLVVVPWDADDHGIDMTMGDD

Organism: Saccharolobus solfataricus (strain ATCC 35092 / DSM 1617 / JCM 11322 / P2) (NCBI:txid273057)

InterPro domains:
  IPR000182 GNAT domain [PF00583] (21-130)
  IPR000182 GNAT domain [PS51186] (5-148)
  IPR016181 Acyl-CoA N-acyltransferase [SSF55729] (2-134)
  IPR050276 MshD Mycothiol Acetyltransferase [PTHR43617] (3-131)

Radius of gyration: 13.98 Å; Cα contacts (8 Å, |Δi|>4): 198; chains: 1; bounding box: 36×32×34 Å